Protein AF-H3AXJ7-F1 (afdb_monomer_lite)

Radius of gyration: 16.5 Å; chains: 1; bounding box: 43×38×46 Å

Foldseek 3Di:
DDDDDDDPPDPPDPPPDFDPPDDPLLSVLVSVQVVLPPVPPQWNAPVSVVVVLVVCCVVDDDNVCSVCLQVVLPPVPPRIHGSVSSCVSVVNDDPPDPDD

pLDDT: mean 81.98, std 17.87, range [36.53, 96.19]

Organism: Latimeria chalumnae (NCBI:txid7897)

Secondary structure (DSSP, 8-state):
--PPP--S---S--PPPPPTTS-HHHHHHHHHHHHH-SS-SSB--TTTHHHHHHHHHHHSS-HHHHHHHHHHH-SS-SSS-BHHHHHHHTT---------

Sequence (100 aa):
MVHAVSDPSSSARRLSEPDPSHTLEERVVHWYFKQLDKNSNGDIGKKEMKPFKRFLRKKSKPRKCVKKFVEYCDVNNDKSISVQELMGCLGVTREEGKTD

Structure (mmCIF, N/CA/C/O backbone):
data_AF-H3AXJ7-F1
#
_entry.id   AF-H3AXJ7-F1
#
loop_
_atom_site.group_PDB
_atom_site.id
_atom_site.type_symbol
_atom_site.label_atom_id
_atom_site.label_alt_id
_atom_site.label_comp_id
_atom_site.label_asym_id
_atom_site.label_entity_id
_atom_site.label_seq_id
_atom_site.pdbx_PDB_ins_code
_atom_site.Cartn_x
_atom_site.Cartn_y
_atom_site.Cartn_z
_atom_site.occupancy
_atom_site.B_iso_or_equiv
_atom_site.auth_seq_id
_atom_site.auth_comp_id
_atom_site.auth_asym_id
_atom_site.auth_atom_id
_atom_site.pdbx_PDB_model_num
ATOM 1 N N . MET A 1 1 ? 18.426 -5.496 -35.586 1.00 44.56 1 MET A N 1
ATOM 2 C CA . MET A 1 1 ? 19.237 -5.547 -34.354 1.00 44.56 1 MET A CA 1
ATOM 3 C C . MET A 1 1 ? 19.295 -4.125 -33.822 1.00 44.56 1 MET A C 1
ATOM 5 O O . MET A 1 1 ? 20.000 -3.308 -34.396 1.00 44.56 1 MET A O 1
ATOM 9 N N . VAL A 1 2 ? 18.426 -3.764 -32.874 1.00 44.41 2 VAL A N 1
ATOM 10 C CA . VAL A 1 2 ? 18.401 -2.392 -32.341 1.00 44.41 2 VAL A CA 1
ATOM 11 C C . VAL A 1 2 ? 19.373 -2.333 -31.170 1.00 44.41 2 VAL A C 1
ATOM 13 O O . VAL A 1 2 ? 19.195 -3.031 -30.178 1.00 44.4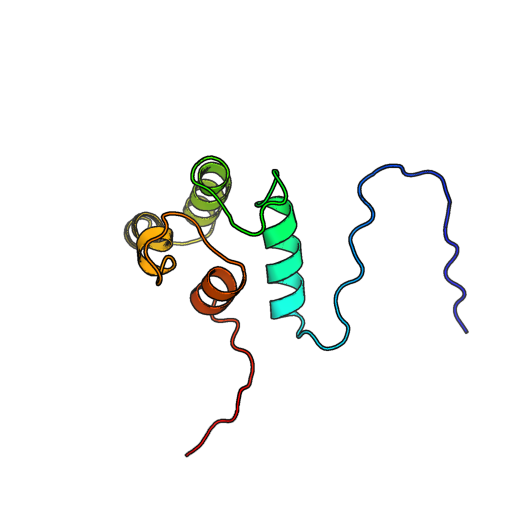1 2 VAL A O 1
ATOM 16 N N . HIS A 1 3 ? 20.454 -1.576 -31.324 1.00 40.84 3 HIS A N 1
ATOM 17 C CA . HIS A 1 3 ? 21.391 -1.327 -30.236 1.00 40.84 3 HIS A CA 1
ATOM 18 C C . HIS A 1 3 ? 20.812 -0.219 -29.357 1.00 40.84 3 HIS A C 1
ATOM 20 O O . HIS A 1 3 ? 20.607 0.900 -29.824 1.00 40.84 3 HIS A O 1
ATOM 26 N N . ALA A 1 4 ? 20.529 -0.538 -28.096 1.00 48.78 4 ALA A N 1
ATOM 27 C CA . ALA A 1 4 ? 20.206 0.469 -27.099 1.00 48.78 4 ALA A CA 1
ATOM 28 C C . ALA A 1 4 ? 21.497 1.211 -26.724 1.00 48.78 4 ALA A C 1
ATOM 30 O O . ALA A 1 4 ? 22.452 0.611 -26.230 1.00 48.78 4 ALA A O 1
ATOM 31 N N . VAL A 1 5 ? 21.530 2.511 -27.003 1.00 46.69 5 VAL A N 1
ATOM 32 C CA . VAL A 1 5 ? 22.561 3.424 -26.508 1.00 46.69 5 VAL A CA 1
ATOM 33 C C . VAL A 1 5 ? 22.253 3.753 -25.048 1.00 46.69 5 VAL A C 1
ATOM 35 O O . VAL A 1 5 ? 21.179 4.259 -24.730 1.00 46.69 5 VAL A O 1
ATOM 38 N N . SER A 1 6 ? 23.182 3.432 -24.153 1.00 46.09 6 SER A N 1
ATOM 39 C CA . SER A 1 6 ? 23.098 3.792 -22.737 1.00 46.09 6 SER A CA 1
ATOM 40 C C . SER A 1 6 ? 23.976 5.016 -22.490 1.00 46.09 6 SER A C 1
ATOM 42 O O . SER A 1 6 ? 25.200 4.898 -22.445 1.00 46.09 6 SER A O 1
ATOM 44 N N . ASP A 1 7 ? 23.352 6.183 -22.337 1.00 47.38 7 ASP A N 1
ATOM 45 C CA . ASP A 1 7 ? 24.011 7.418 -21.898 1.00 47.38 7 ASP A CA 1
ATOM 46 C C . ASP A 1 7 ? 24.377 7.337 -20.398 1.00 47.38 7 ASP A C 1
ATOM 48 O O . ASP A 1 7 ? 23.522 6.987 -19.578 1.00 47.38 7 ASP A O 1
ATOM 52 N N . PRO A 1 8 ? 25.618 7.665 -19.981 1.00 51.41 8 PRO A N 1
ATOM 53 C CA . PRO A 1 8 ? 26.074 7.467 -18.603 1.00 51.41 8 PRO A CA 1
ATOM 54 C C . PRO A 1 8 ? 25.790 8.644 -17.650 1.00 51.41 8 PRO A C 1
ATOM 56 O O . PRO A 1 8 ? 26.269 8.628 -16.517 1.00 51.41 8 PRO A O 1
ATOM 59 N N . SER A 1 9 ? 25.006 9.653 -18.044 1.00 48.97 9 SER A N 1
ATOM 60 C CA . SER A 1 9 ? 24.794 10.863 -17.232 1.00 48.97 9 SER A CA 1
ATOM 61 C C . SER A 1 9 ? 23.331 11.075 -16.834 1.00 48.97 9 SER A C 1
ATOM 63 O O . SER A 1 9 ? 22.663 12.008 -17.267 1.00 48.97 9 SER A O 1
ATOM 65 N N . SER A 1 10 ? 22.821 10.209 -15.959 1.00 43.47 10 SER A N 1
ATOM 66 C CA . SER A 1 10 ? 21.677 10.551 -15.112 1.00 43.47 10 SER A CA 1
ATOM 67 C C . SER A 1 10 ? 21.736 9.746 -13.817 1.00 43.47 10 SER A C 1
ATOM 69 O O . SER A 1 10 ? 21.284 8.607 -13.735 1.00 43.47 10 SER A O 1
ATOM 71 N N . SER A 1 11 ? 22.262 10.360 -12.765 1.00 51.91 11 SER A N 1
ATOM 72 C CA . SER A 1 11 ? 22.203 9.905 -11.370 1.00 51.91 11 SER A CA 1
ATOM 73 C C . SER A 1 11 ? 20.783 9.988 -10.768 1.00 51.91 11 SER A C 1
ATOM 75 O O . SER A 1 11 ? 20.604 10.078 -9.555 1.00 51.91 11 SER A O 1
ATOM 77 N N . ALA A 1 12 ? 19.746 9.909 -11.604 1.00 54.84 12 ALA A N 1
ATOM 78 C CA . ALA A 1 12 ? 18.366 9.723 -11.192 1.00 54.84 12 ALA A CA 1
ATOM 79 C C . ALA A 1 12 ? 18.082 8.217 -11.163 1.00 54.84 12 ALA A C 1
ATOM 81 O O . ALA A 1 12 ? 18.066 7.590 -12.215 1.00 54.84 12 ALA A O 1
ATOM 82 N N . ARG A 1 13 ? 17.921 7.653 -9.952 1.00 58.84 13 ARG A N 1
ATOM 83 C CA . ARG A 1 13 ? 17.372 6.312 -9.642 1.00 58.84 13 ARG A CA 1
ATOM 84 C C . ARG A 1 13 ? 17.312 5.381 -10.864 1.00 58.84 13 ARG A C 1
ATOM 86 O O . ARG A 1 13 ? 16.311 5.393 -11.578 1.00 58.84 13 ARG A O 1
ATOM 93 N N . ARG A 1 14 ? 18.335 4.538 -11.071 1.00 63.34 14 ARG A N 1
ATOM 94 C CA . ARG A 1 14 ? 18.205 3.384 -11.976 1.00 63.34 14 ARG A CA 1
ATOM 95 C C . ARG A 1 14 ? 16.948 2.623 -11.551 1.00 63.34 14 ARG A C 1
ATOM 97 O O . ARG A 1 14 ? 16.923 2.043 -10.465 1.00 63.34 14 ARG A O 1
ATOM 104 N N . LEU A 1 15 ? 15.882 2.702 -12.347 1.00 61.25 15 LEU A N 1
ATOM 105 C CA . LEU A 1 15 ? 14.717 1.852 -12.152 1.00 61.25 15 LEU A CA 1
ATOM 106 C C . LEU A 1 15 ? 15.244 0.430 -12.299 1.00 61.25 15 LEU A C 1
ATOM 108 O O . LEU A 1 15 ? 15.832 0.107 -13.328 1.00 61.25 15 LEU A O 1
ATOM 112 N N . SER A 1 16 ? 15.146 -0.376 -11.239 1.00 69.12 16 SER A N 1
ATOM 113 C CA . SER A 1 16 ? 15.568 -1.771 -11.333 1.00 69.12 16 SER A CA 1
ATOM 114 C C . SER A 1 16 ? 14.766 -2.401 -12.459 1.00 69.12 16 SER A C 1
ATOM 116 O O . SER A 1 16 ? 13.543 -2.228 -12.492 1.00 69.12 16 SER A O 1
ATOM 118 N N . GLU A 1 17 ? 15.460 -3.079 -13.364 1.00 74.31 17 GLU A N 1
ATOM 119 C CA . GLU A 1 17 ? 14.818 -3.740 -14.485 1.00 7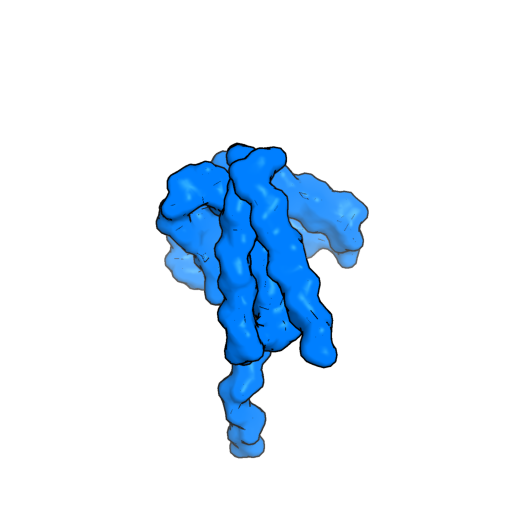4.31 17 GLU A CA 1
ATOM 120 C C . GLU A 1 17 ? 13.737 -4.685 -13.940 1.00 74.31 17 GLU A C 1
ATOM 122 O O . GLU A 1 17 ? 13.992 -5.410 -12.970 1.00 74.31 17 GLU A O 1
ATOM 127 N N . PRO A 1 18 ? 12.493 -4.585 -14.434 1.00 76.38 18 PRO A N 1
ATOM 128 C CA . PRO A 1 18 ? 11.426 -5.436 -13.950 1.00 76.38 18 PRO A CA 1
ATOM 129 C C . PRO A 1 18 ? 11.707 -6.884 -14.351 1.00 76.38 18 PRO A C 1
ATOM 131 O O . PRO A 1 18 ? 12.187 -7.137 -15.453 1.00 76.38 18 PRO A O 1
ATOM 134 N N . ASP A 1 19 ? 11.379 -7.824 -13.466 1.00 79.19 19 ASP A N 1
ATOM 135 C CA . ASP A 1 19 ? 11.536 -9.250 -13.745 1.00 79.19 19 ASP A CA 1
ATOM 136 C C . ASP A 1 19 ? 10.733 -9.624 -15.010 1.00 79.19 19 ASP A C 1
ATOM 138 O O . ASP A 1 19 ? 9.533 -9.323 -15.072 1.00 79.19 19 ASP A O 1
ATOM 142 N N . PRO A 1 20 ? 11.363 -10.228 -16.036 1.00 80.75 20 PRO A N 1
ATOM 143 C CA . PRO A 1 20 ? 10.679 -10.607 -17.268 1.00 80.75 20 PRO A CA 1
ATOM 144 C C . PRO A 1 20 ? 9.620 -11.700 -17.064 1.00 80.75 20 PRO A C 1
ATOM 146 O O . PRO A 1 20 ? 8.776 -11.871 -17.940 1.00 80.75 20 PRO A O 1
ATOM 149 N N . SER A 1 21 ? 9.644 -12.418 -15.936 1.00 85.62 21 SER A N 1
ATOM 150 C CA . SER A 1 21 ? 8.622 -13.407 -15.578 1.00 85.62 21 SER A CA 1
ATOM 151 C C . SER A 1 21 ? 7.332 -12.786 -15.035 1.00 85.62 21 SER A C 1
ATOM 153 O O . SER A 1 21 ? 6.303 -13.459 -15.016 1.00 85.62 21 SER A O 1
ATOM 155 N N . HIS A 1 22 ? 7.356 -11.508 -14.643 1.00 88.38 22 HIS A N 1
ATOM 156 C CA . HIS A 1 22 ? 6.182 -10.825 -14.115 1.00 88.38 22 HIS A CA 1
ATOM 157 C C . HIS A 1 22 ? 5.207 -10.379 -15.216 1.00 88.38 22 HIS A C 1
ATOM 159 O O . HIS A 1 22 ? 5.598 -9.823 -16.256 1.00 88.38 22 HIS A O 1
ATOM 165 N N . THR A 1 23 ? 3.908 -10.503 -14.937 1.00 91.44 23 THR A N 1
ATOM 166 C CA . THR A 1 23 ? 2.838 -9.914 -15.757 1.00 91.44 23 THR A CA 1
ATOM 167 C C . THR A 1 23 ? 2.962 -8.386 -15.820 1.00 91.44 23 THR A C 1
ATOM 169 O O . THR A 1 23 ? 3.756 -7.757 -15.110 1.00 91.44 23 THR A O 1
ATOM 172 N N . LEU A 1 24 ? 2.217 -7.738 -16.720 1.00 90.44 24 LEU A N 1
ATOM 173 C CA . LEU A 1 24 ? 2.227 -6.273 -16.792 1.00 90.44 24 LEU A CA 1
ATOM 174 C C . LEU A 1 24 ? 1.734 -5.669 -15.469 1.00 90.44 24 LEU A C 1
ATOM 176 O O . LEU A 1 24 ? 2.325 -4.720 -14.953 1.00 90.44 24 LEU A O 1
ATOM 180 N N . GLU A 1 25 ? 0.680 -6.255 -14.916 1.00 91.50 25 GLU A N 1
ATOM 181 C CA . GLU A 1 25 ? 0.034 -5.873 -13.671 1.00 91.50 25 GLU A CA 1
ATOM 182 C C . GLU A 1 25 ? 1.015 -5.985 -12.501 1.00 91.50 25 GLU A C 1
ATOM 184 O O . GLU A 1 25 ? 1.210 -5.017 -11.764 1.00 91.50 25 GLU A O 1
ATOM 189 N N . GLU A 1 26 ? 1.715 -7.116 -12.389 1.00 92.38 26 GLU A N 1
ATOM 190 C CA . GLU A 1 26 ? 2.757 -7.338 -11.382 1.00 92.38 26 GLU A CA 1
ATOM 191 C C . GLU A 1 26 ? 3.873 -6.296 -11.488 1.00 92.38 26 GLU A C 1
ATOM 193 O O . GLU A 1 26 ? 4.242 -5.660 -10.495 1.00 92.38 26 GLU A O 1
ATOM 198 N N . ARG A 1 27 ? 4.375 -6.035 -12.702 1.00 92.75 27 ARG A N 1
ATOM 199 C CA . ARG A 1 27 ? 5.422 -5.024 -12.923 1.00 92.75 27 ARG A CA 1
ATOM 200 C C . ARG A 1 27 ? 4.973 -3.626 -12.507 1.00 92.75 27 ARG A C 1
ATOM 202 O O . ARG A 1 27 ? 5.757 -2.894 -11.896 1.00 92.75 27 ARG A O 1
ATOM 209 N N . VAL A 1 28 ? 3.722 -3.258 -12.787 1.00 92.31 28 VAL A N 1
ATOM 210 C CA . VAL A 1 28 ? 3.147 -1.970 -12.370 1.00 92.31 28 VAL A CA 1
ATOM 211 C C . VAL A 1 28 ? 3.028 -1.888 -10.848 1.00 92.31 28 VAL A C 1
ATOM 213 O O . VAL A 1 28 ? 3.400 -0.858 -10.276 1.00 92.31 28 VAL A O 1
ATOM 216 N N . VAL A 1 29 ? 2.572 -2.953 -10.178 1.00 93.31 29 VAL A N 1
ATOM 217 C CA . VAL A 1 29 ? 2.491 -2.978 -8.709 1.00 93.31 29 VAL A CA 1
ATOM 218 C C . VAL A 1 29 ? 3.878 -2.841 -8.090 1.00 93.31 29 VAL A C 1
ATOM 220 O O . VAL A 1 29 ? 4.069 -1.966 -7.248 1.00 93.31 29 VAL A O 1
ATOM 223 N N . HIS A 1 30 ? 4.872 -3.606 -8.549 1.00 92.88 30 HIS A N 1
ATOM 224 C CA . HIS A 1 30 ? 6.249 -3.511 -8.054 1.00 92.88 30 HIS A CA 1
ATOM 225 C C . HIS A 1 30 ? 6.863 -2.121 -8.264 1.00 92.88 30 HIS A C 1
ATOM 227 O O . HIS A 1 30 ? 7.505 -1.574 -7.362 1.00 92.88 30 HIS A O 1
ATOM 233 N N . TRP A 1 31 ? 6.665 -1.521 -9.442 1.00 92.44 31 TRP A N 1
ATOM 234 C CA . TRP A 1 31 ? 7.119 -0.157 -9.719 1.00 92.44 31 TRP A CA 1
ATOM 235 C C . TRP A 1 31 ? 6.468 0.861 -8.779 1.00 92.44 31 TRP A C 1
ATOM 237 O O . TRP A 1 31 ? 7.138 1.760 -8.261 1.00 92.44 31 TRP A O 1
ATOM 247 N N . TYR A 1 32 ? 5.163 0.731 -8.542 1.00 92.75 32 TYR A N 1
ATOM 248 C CA . TYR A 1 32 ? 4.441 1.647 -7.670 1.00 92.75 32 TYR A CA 1
ATOM 249 C C . TYR A 1 32 ? 4.829 1.455 -6.201 1.00 92.75 32 TYR A C 1
ATOM 251 O O . TYR A 1 32 ? 5.061 2.437 -5.495 1.00 92.75 32 TYR A O 1
ATOM 259 N N . PHE A 1 33 ? 5.007 0.207 -5.767 1.00 94.25 33 PHE A N 1
ATOM 260 C CA . PHE A 1 33 ? 5.489 -0.145 -4.437 1.00 94.25 33 PHE A CA 1
ATOM 261 C C . PHE A 1 33 ? 6.828 0.540 -4.128 1.00 94.25 33 PHE A C 1
ATOM 263 O O . PHE A 1 33 ? 6.927 1.257 -3.139 1.00 94.25 33 PHE A O 1
ATOM 270 N N . LYS A 1 34 ? 7.811 0.467 -5.040 1.00 93.31 34 LYS A N 1
ATOM 271 C CA . LYS A 1 34 ? 9.128 1.137 -4.912 1.00 93.31 34 LYS A CA 1
ATOM 272 C C . LYS A 1 34 ? 9.083 2.673 -4.866 1.00 93.31 34 LYS A C 1
ATOM 274 O O . LYS A 1 34 ? 10.092 3.328 -4.579 1.00 93.31 34 LYS A O 1
ATOM 279 N N . GLN A 1 35 ? 7.960 3.282 -5.238 1.00 92.25 35 GLN A N 1
ATOM 280 C CA . GLN A 1 35 ? 7.748 4.723 -5.068 1.00 92.25 35 GLN A CA 1
ATOM 281 C C . GLN A 1 35 ? 7.111 5.066 -3.723 1.00 92.25 35 GLN A C 1
ATOM 283 O O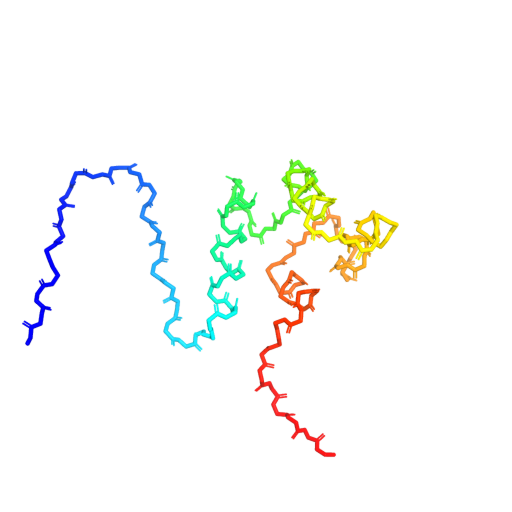 . GLN A 1 35 ? 7.291 6.187 -3.235 1.00 92.25 35 GLN A O 1
ATOM 288 N N . LEU A 1 36 ? 6.348 4.133 -3.152 1.00 93.44 36 LEU A N 1
ATOM 289 C CA . LEU A 1 36 ? 5.720 4.281 -1.847 1.00 93.44 36 LEU A CA 1
ATOM 290 C C . LEU A 1 36 ? 6.696 3.949 -0.717 1.00 93.44 36 LEU A C 1
ATOM 292 O O . LEU A 1 36 ? 6.803 4.758 0.201 1.00 93.44 36 LEU A O 1
ATOM 296 N N . ASP A 1 37 ? 7.419 2.835 -0.824 1.00 95.06 37 ASP A N 1
ATOM 297 C CA . ASP A 1 37 ? 8.492 2.423 0.086 1.00 95.06 37 ASP A CA 1
ATOM 298 C C . ASP A 1 37 ? 9.724 3.325 -0.123 1.00 95.06 37 ASP A C 1
ATOM 300 O O . ASP A 1 37 ? 10.554 3.134 -1.020 1.00 95.06 37 ASP A O 1
ATOM 304 N N . LYS A 1 38 ? 9.795 4.405 0.658 1.00 94.75 38 LYS A N 1
ATOM 305 C CA . LYS A 1 38 ? 10.847 5.421 0.558 1.00 94.75 38 LYS A CA 1
ATOM 306 C C . LYS A 1 38 ? 12.054 5.065 1.402 1.00 94.75 38 LYS A C 1
ATOM 308 O O . LYS A 1 38 ? 13.154 5.500 1.062 1.00 94.75 38 LYS A O 1
ATOM 313 N N . ASN A 1 39 ? 11.845 4.353 2.504 1.00 94.31 39 ASN A N 1
ATOM 314 C CA . ASN A 1 39 ? 12.916 3.904 3.385 1.00 94.31 39 ASN A CA 1
ATOM 315 C C . ASN A 1 39 ? 13.542 2.570 2.928 1.00 94.31 39 ASN A C 1
ATOM 317 O O . ASN A 1 39 ? 14.575 2.197 3.475 1.00 94.31 39 ASN A O 1
ATOM 321 N N . SER A 1 40 ? 12.981 1.920 1.900 1.00 94.06 40 SER A N 1
ATOM 322 C CA . SER A 1 40 ? 13.464 0.658 1.322 1.00 94.06 40 SER A CA 1
ATOM 323 C C . SER A 1 40 ? 13.508 -0.483 2.339 1.00 94.06 40 SER A C 1
ATOM 325 O O . SER A 1 40 ? 14.426 -1.303 2.308 1.00 94.06 40 SER A O 1
ATOM 327 N N . ASN A 1 41 ? 12.548 -0.511 3.266 1.00 93.88 41 ASN A N 1
ATOM 328 C CA . ASN A 1 41 ? 12.453 -1.554 4.287 1.00 93.88 41 ASN A CA 1
ATOM 329 C C . ASN A 1 41 ? 11.627 -2.769 3.835 1.00 93.88 41 ASN A C 1
ATOM 331 O O . ASN A 1 41 ? 11.565 -3.741 4.581 1.00 93.88 41 ASN A O 1
ATOM 335 N N . GLY A 1 42 ? 11.028 -2.720 2.640 1.00 94.25 42 GLY A N 1
ATOM 336 C CA . GLY A 1 42 ? 10.235 -3.812 2.088 1.00 94.25 42 GLY A CA 1
ATOM 337 C C . GLY A 1 42 ? 8.736 -3.729 2.367 1.00 94.25 42 GLY A C 1
ATOM 338 O O . GLY A 1 42 ? 8.028 -4.589 1.854 1.00 94.25 42 GLY A O 1
ATOM 339 N N . ASP A 1 43 ? 8.251 -2.696 3.072 1.00 96.06 43 ASP A N 1
ATOM 340 C CA . ASP A 1 43 ? 6.840 -2.527 3.448 1.00 96.06 43 ASP A CA 1
ATOM 341 C C . ASP A 1 43 ? 6.385 -1.061 3.385 1.00 96.06 43 ASP A C 1
ATOM 343 O O . ASP A 1 43 ? 7.117 -0.130 3.709 1.00 96.06 43 ASP A O 1
ATOM 347 N N . ILE A 1 44 ? 5.117 -0.815 3.048 1.00 95.44 44 ILE A N 1
ATOM 348 C CA . ILE A 1 44 ? 4.552 0.541 3.079 1.00 95.44 44 ILE A CA 1
ATOM 349 C C . ILE A 1 44 ? 4.139 0.867 4.514 1.00 95.44 44 ILE A C 1
ATOM 351 O O . ILE A 1 44 ? 3.043 0.536 4.971 1.00 95.44 44 ILE A O 1
ATOM 355 N N . GLY A 1 45 ? 5.003 1.575 5.237 1.00 94.31 45 GLY A N 1
ATOM 356 C CA . GLY A 1 45 ? 4.757 1.921 6.630 1.00 94.31 45 GLY A CA 1
ATOM 357 C C . GLY A 1 45 ? 3.738 3.053 6.820 1.00 94.31 45 GLY A C 1
ATOM 358 O O . GLY A 1 45 ? 3.345 3.783 5.905 1.00 94.31 45 GLY A O 1
ATOM 359 N N . LYS A 1 46 ? 3.359 3.309 8.079 1.00 91.94 46 LYS A N 1
ATOM 360 C CA . LYS A 1 46 ? 2.400 4.369 8.466 1.00 91.94 46 LYS A CA 1
ATOM 361 C C . LYS A 1 46 ? 2.712 5.756 7.872 1.00 91.94 46 LYS A C 1
ATOM 363 O O . LYS A 1 46 ? 1.786 6.507 7.549 1.00 91.94 46 LYS A O 1
ATOM 368 N N . LYS A 1 47 ? 3.997 6.117 7.746 1.00 91.38 47 LYS A N 1
ATOM 369 C CA . LYS A 1 47 ? 4.443 7.412 7.188 1.00 91.38 47 LYS A CA 1
ATOM 370 C C . LYS A 1 47 ? 4.296 7.475 5.659 1.00 91.38 47 LYS A C 1
ATOM 372 O O . LYS A 1 47 ? 4.032 8.551 5.122 1.00 91.38 47 LYS A O 1
ATOM 377 N N . GLU A 1 48 ? 4.388 6.337 4.982 1.00 93.06 48 GLU A N 1
ATOM 378 C CA . GLU A 1 48 ? 4.301 6.187 3.521 1.00 93.06 48 GLU A CA 1
ATOM 379 C C . GLU A 1 48 ? 2.867 5.913 3.051 1.00 93.06 48 GLU A C 1
ATOM 381 O O . GLU A 1 48 ? 2.489 6.220 1.922 1.00 93.06 48 GLU A O 1
ATOM 386 N N . MET A 1 49 ? 2.002 5.482 3.968 1.00 90.88 49 MET A N 1
ATOM 387 C CA . MET A 1 49 ? 0.586 5.225 3.716 1.00 90.88 49 MET A CA 1
ATOM 388 C C . MET A 1 49 ? -0.219 6.486 3.354 1.00 90.88 49 MET A C 1
ATOM 390 O O . MET A 1 49 ? -1.245 6.425 2.671 1.00 90.88 49 MET A O 1
ATOM 394 N N . LYS A 1 50 ? 0.199 7.664 3.837 1.00 90.31 50 LYS A N 1
ATOM 395 C CA . LYS A 1 50 ? -0.529 8.933 3.645 1.00 90.31 50 LYS A CA 1
ATOM 396 C C . LYS A 1 50 ? -0.669 9.330 2.164 1.00 90.31 50 LYS A C 1
ATOM 398 O O . LYS A 1 50 ? -1.804 9.601 1.750 1.00 90.31 50 LYS A O 1
ATOM 403 N N . PRO A 1 51 ? 0.410 9.396 1.354 1.00 89.50 51 PRO A N 1
ATOM 404 C CA . PRO A 1 51 ? 0.289 9.671 -0.078 1.00 89.50 51 PRO A CA 1
ATOM 405 C C . PRO A 1 51 ? -0.532 8.603 -0.812 1.00 89.50 51 PRO A C 1
ATOM 407 O O . PRO A 1 51 ? -1.364 8.968 -1.643 1.00 89.50 51 PRO A O 1
ATOM 410 N N . PHE A 1 52 ? -0.398 7.327 -0.440 1.00 89.94 52 PHE A N 1
ATOM 411 C CA . PHE A 1 52 ? -1.176 6.239 -1.035 1.00 89.94 52 PHE A CA 1
ATOM 412 C C . PHE A 1 52 ? -2.687 6.388 -0.783 1.00 89.94 52 PHE A C 1
ATOM 414 O O . PHE A 1 52 ? -3.482 6.468 -1.721 1.00 89.94 52 PHE A O 1
ATOM 421 N N . LYS A 1 53 ? -3.103 6.585 0.476 1.00 90.31 53 LYS A N 1
ATOM 422 C CA . LYS A 1 53 ? -4.512 6.850 0.830 1.00 90.31 53 LYS A CA 1
ATOM 423 C C . LYS A 1 53 ? -5.063 8.092 0.122 1.00 90.31 53 LYS A C 1
ATOM 425 O O . LYS A 1 53 ? -6.238 8.128 -0.246 1.00 90.31 53 LYS A O 1
ATOM 430 N N . ARG A 1 54 ? -4.243 9.133 -0.080 1.00 91.44 54 ARG A N 1
ATOM 431 C CA . ARG A 1 54 ? -4.651 10.334 -0.833 1.00 91.44 54 ARG A CA 1
ATOM 432 C C . ARG A 1 54 ? -4.921 10.010 -2.302 1.00 91.44 54 ARG A C 1
ATOM 434 O O . ARG A 1 54 ? -5.915 10.497 -2.839 1.00 91.44 54 ARG A O 1
ATOM 441 N N . PHE A 1 55 ? -4.061 9.210 -2.927 1.00 90.12 55 PHE A N 1
ATOM 442 C CA . PHE A 1 55 ? -4.236 8.759 -4.303 1.00 90.12 55 PHE A CA 1
ATOM 443 C C . PHE A 1 55 ? -5.529 7.950 -4.464 1.00 90.12 55 PHE A C 1
ATOM 445 O O . PHE A 1 55 ? -6.388 8.341 -5.259 1.00 90.12 55 PHE A O 1
ATOM 452 N N . LEU A 1 56 ? -5.735 6.925 -3.631 1.00 90.50 56 LEU A N 1
ATOM 453 C CA . LEU A 1 56 ? -6.947 6.100 -3.665 1.00 90.50 56 LEU A CA 1
ATOM 454 C C . LEU A 1 56 ? -8.216 6.934 -3.458 1.00 90.50 56 LEU A C 1
ATOM 456 O O . LEU A 1 56 ? -9.198 6.761 -4.166 1.00 90.50 56 LEU A O 1
ATOM 460 N N . ARG A 1 57 ? -8.199 7.919 -2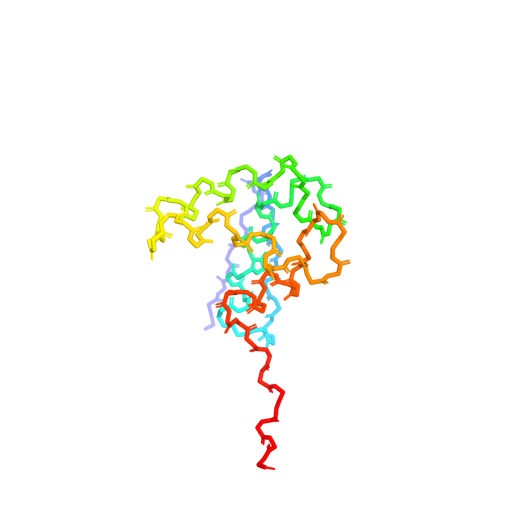.549 1.00 91.50 57 ARG A N 1
ATOM 461 C CA . ARG A 1 57 ? -9.356 8.811 -2.332 1.00 91.50 57 ARG A CA 1
ATOM 462 C C . ARG A 1 57 ? -9.688 9.687 -3.539 1.00 91.50 57 ARG A C 1
ATOM 464 O O . ARG A 1 57 ? -10.824 10.154 -3.643 1.00 91.50 57 ARG A O 1
ATOM 471 N N . LYS A 1 58 ? -8.695 9.989 -4.382 1.00 92.50 58 LYS A N 1
ATOM 472 C CA . LYS A 1 58 ? -8.860 10.791 -5.601 1.00 92.50 58 LYS A CA 1
ATOM 473 C C . LYS A 1 58 ? -9.348 9.932 -6.766 1.00 92.50 58 LYS A C 1
ATOM 475 O O . LYS A 1 58 ? -10.126 10.427 -7.574 1.00 92.50 58 LYS A O 1
ATOM 480 N N . LYS A 1 59 ? -8.871 8.689 -6.859 1.00 89.44 59 LYS A N 1
ATOM 481 C CA . LYS A 1 59 ? -9.082 7.808 -8.014 1.00 89.44 59 LYS A CA 1
ATOM 482 C C . LYS A 1 59 ? -10.209 6.793 -7.838 1.00 89.44 59 LYS A C 1
ATOM 484 O O . LYS A 1 59 ? -10.839 6.451 -8.829 1.00 89.44 59 LYS A O 1
ATOM 489 N N . SER A 1 60 ? -10.523 6.398 -6.609 1.00 87.62 60 SER A N 1
ATOM 490 C CA . SER A 1 60 ? -11.493 5.342 -6.320 1.00 87.62 60 SER A CA 1
ATOM 491 C C . SER A 1 60 ? -12.667 5.871 -5.494 1.00 87.62 60 SER A C 1
ATOM 493 O O . SER A 1 60 ? -12.509 6.609 -4.514 1.00 87.62 60 SER A O 1
ATOM 495 N N . LYS A 1 61 ? -13.879 5.486 -5.895 1.00 87.50 61 LYS A N 1
ATOM 496 C CA . LYS A 1 61 ? -15.130 5.721 -5.167 1.00 87.50 61 LYS A CA 1
ATOM 497 C C . LYS A 1 61 ? -15.793 4.363 -4.901 1.00 87.50 61 LYS A C 1
ATOM 499 O O . LYS A 1 61 ? -15.661 3.485 -5.744 1.00 87.50 61 LYS A O 1
ATOM 504 N N . PRO A 1 62 ? -16.509 4.198 -3.774 1.00 90.06 62 PRO A N 1
ATOM 505 C CA . PRO A 1 62 ? -16.863 5.215 -2.779 1.00 90.06 62 PRO A CA 1
ATOM 506 C C . PRO A 1 62 ? -15.773 5.464 -1.717 1.00 90.06 62 PRO A C 1
ATOM 508 O O . PRO A 1 62 ? -15.020 4.577 -1.324 1.00 90.06 62 PRO A O 1
ATOM 511 N N . ARG A 1 63 ? -15.730 6.692 -1.170 1.00 88.69 63 ARG A N 1
ATOM 512 C CA . ARG A 1 63 ? -14.716 7.113 -0.173 1.00 88.69 63 ARG A CA 1
ATOM 513 C C . ARG A 1 63 ? -14.721 6.278 1.115 1.00 88.69 63 ARG A C 1
ATOM 515 O O . ARG A 1 63 ? -13.693 6.209 1.785 1.00 88.69 63 ARG A O 1
ATOM 522 N N . LYS A 1 64 ? -15.864 5.677 1.472 1.00 89.00 64 LYS A N 1
ATOM 523 C CA . LYS A 1 64 ? -16.007 4.829 2.666 1.00 89.00 64 LYS A CA 1
ATOM 524 C C . LYS A 1 64 ? -15.154 3.558 2.556 1.00 89.00 64 LYS A C 1
ATOM 526 O O . LYS A 1 64 ? -14.409 3.277 3.487 1.00 89.00 64 LYS A O 1
ATOM 531 N N . CYS A 1 65 ? -15.178 2.880 1.405 1.00 88.31 65 CYS A N 1
ATOM 532 C CA . CYS A 1 65 ? -14.346 1.701 1.138 1.00 88.31 65 CYS A CA 1
ATOM 533 C C . CYS A 1 65 ? -12.857 2.059 1.172 1.00 88.31 65 CYS A C 1
ATOM 535 O O . CYS A 1 65 ? -12.078 1.412 1.858 1.00 88.31 65 CYS A O 1
ATOM 537 N N . VAL A 1 66 ? -12.473 3.179 0.550 1.00 90.62 66 VAL A N 1
ATOM 538 C CA . VAL A 1 66 ? -11.072 3.636 0.552 1.00 90.62 66 VAL A CA 1
ATOM 539 C C . VAL A 1 66 ? -10.539 3.905 1.966 1.00 90.62 66 VAL A C 1
ATOM 541 O O . VAL A 1 66 ? -9.363 3.673 2.236 1.00 90.62 66 VAL A O 1
ATOM 544 N N . LYS A 1 67 ? -11.382 4.382 2.894 1.00 88.19 67 LYS A N 1
ATOM 545 C CA . LYS A 1 67 ? -10.969 4.608 4.291 1.00 88.19 67 LYS A CA 1
ATOM 546 C C . LYS A 1 67 ? -10.545 3.303 4.976 1.00 88.19 67 LYS A C 1
ATOM 548 O O . LYS A 1 67 ? -9.633 3.343 5.795 1.00 88.19 67 LYS A O 1
ATOM 553 N N . LYS A 1 68 ? -11.195 2.197 4.610 1.00 90.69 68 LYS A N 1
ATOM 554 C CA . LYS A 1 68 ? -10.968 0.847 5.131 1.00 90.69 68 LYS A CA 1
ATOM 555 C C . LYS A 1 68 ? -9.985 0.021 4.305 1.00 90.69 68 LYS A C 1
ATOM 557 O O . LYS A 1 68 ? -9.570 -1.019 4.779 1.00 90.69 68 LYS A O 1
ATOM 562 N N . PHE A 1 69 ? -9.570 0.505 3.133 1.00 90.81 69 PHE A N 1
ATOM 563 C CA . PHE A 1 69 ? -8.709 -0.236 2.208 1.00 90.81 69 PHE A CA 1
ATOM 564 C C . PHE A 1 69 ? -7.478 -0.825 2.897 1.00 90.81 69 PHE A C 1
ATOM 566 O O . PHE A 1 69 ? -7.303 -2.027 2.908 1.00 90.81 69 PHE A O 1
ATOM 573 N N . VAL A 1 70 ? -6.680 0.007 3.566 1.00 90.25 70 VAL A N 1
ATOM 574 C CA . VAL A 1 70 ? -5.452 -0.463 4.228 1.00 90.25 70 VAL A CA 1
ATOM 575 C C . VAL A 1 70 ? -5.739 -1.443 5.362 1.00 90.25 70 VAL A C 1
ATOM 577 O O . VAL A 1 70 ? -5.005 -2.398 5.511 1.00 90.25 70 VAL A O 1
ATOM 580 N N . GLU A 1 71 ? -6.818 -1.238 6.122 1.00 91.50 71 GLU A N 1
ATOM 581 C CA . GLU A 1 71 ? -7.217 -2.173 7.189 1.00 91.50 71 GLU A CA 1
ATOM 582 C C . GLU A 1 71 ? -7.678 -3.526 6.631 1.00 91.50 71 GLU A C 1
ATOM 584 O O . GLU A 1 71 ? -7.649 -4.515 7.343 1.00 91.50 71 GLU A O 1
ATOM 589 N N . TYR A 1 72 ? -8.142 -3.564 5.381 1.00 92.94 72 TYR A N 1
ATOM 590 C CA . TYR A 1 72 ? -8.532 -4.798 4.707 1.00 92.94 72 TYR A CA 1
ATOM 591 C C . TYR A 1 72 ? -7.338 -5.507 4.053 1.00 92.94 72 TYR A C 1
ATOM 593 O O . TYR A 1 72 ? -7.316 -6.729 3.989 1.00 92.94 72 TYR A O 1
ATOM 601 N N . CYS A 1 73 ? -6.365 -4.738 3.563 1.00 93.69 73 CYS A N 1
ATOM 602 C CA . CYS A 1 73 ? -5.182 -5.266 2.887 1.00 93.69 73 CYS A CA 1
ATOM 603 C C . CYS A 1 73 ? -4.094 -5.760 3.838 1.00 93.69 73 CYS A C 1
ATOM 605 O O . CYS A 1 73 ? -3.292 -6.585 3.430 1.00 93.69 73 CYS A O 1
ATOM 607 N N . ASP A 1 74 ? -4.051 -5.232 5.058 1.00 95.25 74 ASP A N 1
ATOM 608 C CA . ASP A 1 74 ? -3.123 -5.635 6.117 1.00 95.25 74 ASP A CA 1
ATOM 609 C C . ASP A 1 74 ? -3.619 -6.951 6.744 1.00 95.25 74 ASP A C 1
ATOM 611 O O . ASP A 1 74 ? -4.332 -6.961 7.750 1.00 95.25 74 ASP A O 1
ATOM 615 N N . VAL A 1 75 ? -3.334 -8.070 6.072 1.00 95.00 75 VAL A N 1
ATOM 616 C CA . VAL A 1 75 ? -3.857 -9.400 6.428 1.00 95.00 75 VAL A CA 1
ATOM 617 C C . VAL A 1 75 ? -3.183 -9.902 7.700 1.00 95.00 75 VAL A C 1
ATOM 619 O O . VAL A 1 75 ? -3.836 -10.488 8.569 1.00 95.00 75 VAL A O 1
ATOM 622 N N . ASN A 1 76 ? -1.878 -9.656 7.828 1.00 95.25 76 ASN A N 1
ATOM 623 C CA . ASN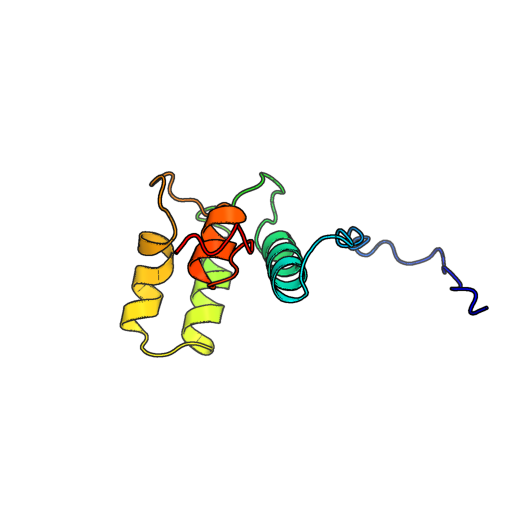 A 1 76 ? -1.094 -10.067 8.989 1.00 95.25 76 ASN A CA 1
ATOM 624 C C . ASN A 1 76 ? -1.230 -9.096 10.191 1.00 95.25 76 ASN A C 1
ATOM 626 O O . ASN A 1 76 ? -0.792 -9.432 11.292 1.00 95.25 76 ASN A O 1
ATOM 630 N N . ASN A 1 77 ? -1.908 -7.953 10.013 1.00 95.06 77 ASN A N 1
ATOM 631 C CA . ASN A 1 77 ? -2.163 -6.910 11.013 1.00 95.06 77 ASN A CA 1
ATOM 632 C C . ASN A 1 77 ? -0.893 -6.278 11.614 1.00 95.06 77 ASN A C 1
ATOM 634 O O . ASN A 1 77 ? -0.896 -5.833 12.773 1.00 95.06 77 ASN A O 1
ATOM 638 N N . ASP A 1 78 ? 0.192 -6.199 10.845 1.00 95.00 78 ASP A N 1
ATOM 639 C CA . ASP A 1 78 ? 1.453 -5.595 11.285 1.00 95.00 78 ASP A CA 1
ATOM 640 C C . ASP A 1 78 ? 1.488 -4.058 11.142 1.00 95.00 78 ASP A C 1
ATOM 642 O O . ASP A 1 78 ? 2.428 -3.396 11.600 1.00 95.00 78 ASP A O 1
ATOM 646 N N . LYS A 1 79 ? 0.401 -3.459 10.626 1.00 93.38 79 LYS A N 1
ATOM 647 C CA . LYS A 1 79 ? 0.218 -2.013 10.388 1.00 93.38 79 LYS A CA 1
ATOM 648 C C . LYS A 1 79 ? 1.099 -1.462 9.270 1.00 93.38 79 LYS A C 1
ATOM 650 O O . LYS A 1 79 ? 1.288 -0.234 9.185 1.00 93.38 79 LYS A O 1
ATOM 655 N N . SER A 1 80 ? 1.603 -2.335 8.418 1.00 95.38 80 SER A N 1
ATOM 656 C CA . SER A 1 80 ? 2.273 -2.031 7.167 1.00 95.38 80 SER A CA 1
ATOM 657 C C . SER A 1 80 ? 1.561 -2.759 6.023 1.00 95.38 80 SER A C 1
ATOM 659 O O . SER A 1 80 ? 0.486 -3.314 6.216 1.00 95.38 80 SER A O 1
ATOM 661 N N . ILE A 1 81 ? 2.046 -2.594 4.797 1.00 95.88 81 ILE A N 1
ATOM 662 C CA . ILE A 1 81 ? 1.519 -3.325 3.644 1.00 95.88 81 ILE A CA 1
ATOM 663 C C . ILE A 1 81 ? 2.719 -3.831 2.869 1.00 95.88 81 ILE A C 1
ATOM 665 O O . ILE A 1 81 ? 3.472 -3.025 2.310 1.00 95.88 81 ILE A O 1
ATOM 669 N N . SER A 1 82 ? 2.850 -5.146 2.812 1.00 96.19 82 SER A N 1
ATOM 670 C CA . SER A 1 82 ? 3.839 -5.827 1.989 1.00 96.19 82 SER A CA 1
ATOM 671 C C . SER A 1 82 ? 3.453 -5.786 0.507 1.00 96.19 82 SER A C 1
ATOM 673 O O . SER A 1 82 ? 2.314 -5.490 0.123 1.00 96.19 82 SER A O 1
ATOM 675 N N . VAL A 1 83 ? 4.405 -6.100 -0.375 1.00 94.88 83 VAL A N 1
ATOM 676 C CA . VAL A 1 83 ? 4.130 -6.143 -1.821 1.00 94.88 83 VAL A CA 1
ATOM 677 C C . VAL A 1 83 ? 3.073 -7.194 -2.176 1.00 94.88 83 VAL A C 1
ATOM 679 O O . VAL A 1 83 ? 2.231 -6.939 -3.034 1.00 94.88 83 VAL A O 1
ATOM 682 N N . GLN A 1 84 ? 3.068 -8.334 -1.478 1.00 94.50 84 GLN A N 1
ATOM 683 C CA . GLN A 1 84 ? 2.116 -9.424 -1.713 1.00 94.50 84 GLN A CA 1
ATOM 684 C C . GLN A 1 84 ? 0.696 -9.018 -1.308 1.00 94.50 84 GLN A C 1
ATOM 686 O O . GLN A 1 84 ? -0.251 -9.225 -2.064 1.00 94.50 84 GLN A O 1
ATOM 691 N N . GLU A 1 85 ? 0.551 -8.357 -0.159 1.00 95.38 85 GLU A N 1
ATOM 692 C CA . GLU A 1 85 ? -0.731 -7.806 0.285 1.00 95.38 85 GLU A CA 1
ATOM 693 C C . GLU A 1 85 ? -1.257 -6.747 -0.679 1.00 95.38 85 GLU A C 1
ATOM 695 O O . GLU A 1 85 ? -2.436 -6.759 -1.035 1.00 95.38 85 GLU A O 1
ATOM 700 N N . LEU A 1 86 ? -0.386 -5.851 -1.160 1.00 94.25 86 LEU A N 1
ATOM 701 C CA . LEU A 1 86 ? -0.777 -4.842 -2.141 1.00 94.25 86 LEU A CA 1
ATOM 702 C C . LEU A 1 86 ? -1.246 -5.479 -3.455 1.00 94.25 86 LEU A C 1
ATOM 704 O O . LEU A 1 86 ? -2.249 -5.035 -4.013 1.00 94.25 86 LEU A O 1
ATOM 708 N N . MET A 1 87 ? -0.538 -6.501 -3.941 1.00 93.69 87 MET A N 1
ATOM 709 C CA . MET A 1 87 ? -0.921 -7.253 -5.138 1.00 93.69 87 MET A CA 1
ATOM 710 C C . MET A 1 87 ? -2.296 -7.898 -4.962 1.00 93.69 87 MET A C 1
ATOM 712 O O . MET A 1 87 ? -3.199 -7.615 -5.752 1.00 93.69 87 MET A O 1
ATOM 716 N N . GLY A 1 88 ? -2.496 -8.657 -3.880 1.00 92.12 88 GLY A N 1
ATOM 717 C CA . GLY A 1 88 ? -3.780 -9.290 -3.577 1.00 92.12 88 GLY A CA 1
ATOM 718 C C . GLY A 1 88 ? -4.922 -8.276 -3.485 1.00 92.12 88 GLY A C 1
ATOM 719 O O . GLY A 1 88 ? -5.979 -8.460 -4.086 1.00 92.12 88 GLY A O 1
ATOM 720 N N . CYS A 1 89 ? -4.690 -7.139 -2.830 1.00 92.25 89 CYS A N 1
ATOM 721 C CA . CYS A 1 89 ? -5.704 -6.095 -2.696 1.00 92.25 89 CYS A CA 1
ATOM 722 C C . CYS A 1 89 ? -6.046 -5.346 -3.987 1.00 92.25 89 CYS A C 1
ATOM 724 O O . CYS A 1 89 ? -7.120 -4.748 -4.090 1.00 92.25 89 CYS A O 1
ATOM 726 N N . LEU A 1 90 ? -5.134 -5.332 -4.957 1.00 90.31 90 LEU A N 1
ATOM 727 C CA . LEU A 1 90 ? -5.373 -4.771 -6.285 1.00 90.31 90 LEU A CA 1
ATOM 728 C C . LEU A 1 90 ? -5.877 -5.826 -7.279 1.00 90.31 90 LEU A C 1
ATOM 730 O O . LEU A 1 90 ? -6.104 -5.488 -8.438 1.00 90.31 90 LEU A O 1
ATOM 734 N N . GLY A 1 91 ? -6.089 -7.068 -6.828 1.00 90.44 91 GLY A N 1
ATOM 735 C CA . GLY A 1 91 ? -6.536 -8.174 -7.671 1.00 90.44 91 GLY A CA 1
ATOM 736 C C . GLY A 1 91 ? -5.456 -8.682 -8.624 1.00 90.44 91 GLY A C 1
ATOM 737 O O . GLY A 1 91 ? -5.783 -9.290 -9.637 1.00 90.44 91 GLY A O 1
ATOM 738 N N . VAL A 1 92 ? -4.182 -8.418 -8.326 1.00 91.25 92 VAL A N 1
ATOM 739 C CA . VAL A 1 92 ? -3.050 -8.965 -9.075 1.00 91.25 92 VAL A CA 1
ATOM 740 C C . VAL A 1 92 ? -2.718 -10.317 -8.468 1.00 91.25 92 VAL A C 1
ATOM 742 O O . VAL A 1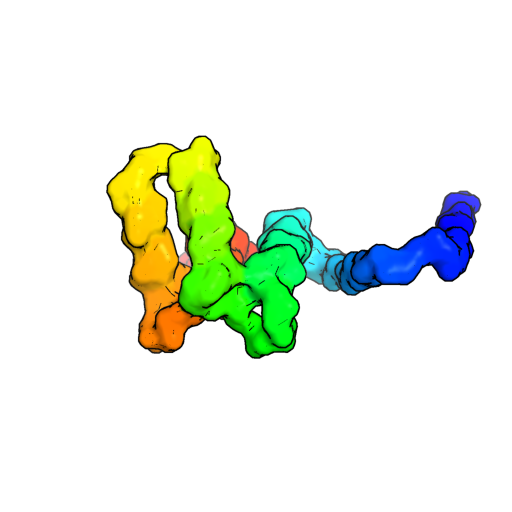 92 ? -1.964 -10.420 -7.501 1.00 91.25 92 VAL A O 1
ATOM 745 N N . THR A 1 93 ? -3.358 -11.354 -8.991 1.00 76.69 93 THR A N 1
ATOM 746 C CA . THR A 1 93 ? -3.083 -12.734 -8.609 1.00 76.69 93 THR A CA 1
ATOM 747 C C . THR A 1 93 ? -1.945 -13.275 -9.451 1.00 76.69 93 THR A C 1
ATOM 749 O O . THR A 1 93 ? -1.932 -13.116 -10.671 1.00 76.69 93 THR A O 1
ATOM 752 N N . ARG A 1 94 ? -1.028 -13.989 -8.800 1.00 64.81 94 ARG A N 1
ATOM 753 C CA . ARG A 1 94 ? -0.232 -14.992 -9.499 1.00 64.81 94 ARG A CA 1
ATOM 754 C C . ARG A 1 94 ? -1.241 -16.018 -10.003 1.00 64.81 94 ARG A C 1
ATOM 756 O O . ARG A 1 94 ? -2.074 -16.468 -9.218 1.00 64.81 94 ARG A O 1
ATOM 763 N N . GLU A 1 95 ? -1.237 -16.317 -11.294 1.00 59.22 95 GLU A N 1
ATOM 764 C CA . GLU A 1 95 ? -2.029 -17.405 -11.877 1.00 59.22 95 GLU A CA 1
ATOM 765 C C . GLU A 1 95 ? -1.506 -18.744 -11.318 1.00 59.22 95 GLU A C 1
ATOM 767 O O . GLU A 1 95 ? -0.836 -19.514 -11.999 1.00 59.22 95 GLU A O 1
ATOM 772 N N . GLU A 1 96 ? -1.739 -19.016 -10.036 1.00 54.72 96 GLU A N 1
ATOM 773 C CA . GLU A 1 96 ? -1.536 -20.331 -9.451 1.00 54.72 96 GLU A CA 1
ATOM 774 C C . GLU A 1 96 ? -2.817 -21.118 -9.702 1.00 54.72 96 GLU A C 1
ATOM 776 O O . GLU A 1 96 ? -3.790 -21.000 -8.966 1.00 54.72 96 GLU A O 1
ATOM 781 N N . GLY A 1 97 ? -2.819 -21.839 -10.827 1.00 49.72 97 GLY A N 1
ATOM 782 C CA . GLY A 1 97 ? -3.666 -22.996 -11.107 1.00 49.72 97 GLY A CA 1
ATOM 783 C C . GLY A 1 97 ? -5.098 -22.917 -10.585 1.00 49.72 97 GLY A C 1
ATOM 784 O O . GLY A 1 97 ? -5.393 -23.373 -9.482 1.00 49.72 97 GLY A O 1
ATOM 785 N N . LYS A 1 98 ? -6.006 -22.465 -11.454 1.00 40.22 98 LYS A N 1
ATOM 786 C CA . LYS A 1 98 ? -7.419 -22.850 -11.427 1.00 40.22 98 LYS A CA 1
ATOM 787 C C . LYS A 1 98 ? -7.482 -24.377 -11.254 1.00 40.22 98 LYS A C 1
ATOM 789 O O . LYS A 1 98 ? -7.234 -25.114 -12.202 1.00 40.22 98 LYS A O 1
ATOM 794 N N . THR A 1 99 ? -7.697 -24.836 -10.029 1.00 43.50 99 THR A N 1
ATOM 795 C CA . THR A 1 99 ? -8.013 -26.233 -9.748 1.00 43.50 99 THR A CA 1
ATOM 796 C C . THR A 1 99 ? -9.524 -26.258 -9.602 1.00 43.50 99 THR A C 1
ATOM 798 O O . THR A 1 99 ? -10.053 -25.561 -8.734 1.00 43.50 99 THR A O 1
ATOM 801 N N . ASP A 1 100 ? -10.176 -26.930 -10.552 1.00 36.53 100 ASP A N 1
ATOM 802 C CA . ASP A 1 100 ? -11.615 -27.223 -10.568 1.00 36.53 100 ASP A CA 1
ATOM 803 C C . ASP A 1 100 ? -12.112 -27.859 -9.259 1.00 36.53 100 ASP A C 1
ATOM 805 O O . ASP A 1 100 ? -11.352 -28.648 -8.645 1.00 36.53 100 ASP A O 1
#

InterPro domains:
  IPR002048 EF-hand domain [PS50222] (24-59)
  IPR011992 EF-hand domain pair [SSF47473] (14-97)
  IPR018247 EF-Hand 1, calcium-binding site [PS00018] (37-49)
  IPR018247 EF-Hand 1, calcium-binding site [PS00018] (74-86)
  IPR019577 SPARC/Testican, calcium-binding domain [PF10591] (24-89)
  IPR051950 Developmental regulator and protease inhibitor [PTHR12352] (1-99)